Protein AF-A0A2H0VCD8-F1 (afdb_monomer_lite)

Sequence (133 aa):
MKNLISRILLLAAIFLLAPVTAFAQSTDATRVGITQFTSGFLLVVVVIGVIVNLWKTTRKYGGIVGNGLRLVGTGMVFLSVEALDRAAQSLGNAGVIASIITEKYQPIVHDLLLVIALFFVALGFIKFHSVTK

Secondary structure (DSSP, 8-state):
-HHHHHHHHHHHHHHHHHHHHHHTT--HHHHHHHHHHHHHHHHHHHHHHHHHHHHHHHTTT-HHHHHHHHHHHHHHHHHHHHHHHHHHHHTTS--TTTTTS-GGGHHHHHHHHHHHHHHHHHHHHHHHHHH--

Organism: NCBI:txid1974551

pLDDT: mean 76.21, std 10.53, range [50.88, 93.94]

Radius of gyration: 18.04 Å; chains: 1; bounding box: 54×20×42 Å

Structure (mmCIF, N/CA/C/O backbone):
data_AF-A0A2H0VCD8-F1
#
_entry.id   AF-A0A2H0VCD8-F1
#
loop_
_atom_site.group_PDB
_atom_site.id
_atom_site.type_symbol
_atom_site.label_atom_id
_atom_site.label_alt_id
_atom_site.label_comp_id
_atom_site.label_asym_id
_atom_site.label_entity_id
_atom_site.label_seq_id
_atom_site.pdbx_PDB_ins_code
_atom_site.Cartn_x
_atom_site.Cartn_y
_atom_site.Cartn_z
_atom_site.occupancy
_atom_site.B_iso_or_equiv
_atom_site.auth_seq_id
_atom_site.auth_comp_id
_atom_site.auth_asym_id
_atom_site.auth_atom_id
_atom_site.pdbx_PDB_model_num
ATOM 1 N N . MET A 1 1 ? 11.535 -5.266 20.248 1.00 50.88 1 MET A N 1
ATOM 2 C CA . MET A 1 1 ? 10.989 -4.478 19.110 1.00 50.88 1 MET A CA 1
ATOM 3 C C . MET A 1 1 ? 11.960 -3.430 18.548 1.00 50.88 1 MET A C 1
ATOM 5 O O . MET A 1 1 ? 12.053 -3.356 17.330 1.00 50.88 1 MET A O 1
ATOM 9 N N . LYS A 1 2 ? 12.713 -2.664 19.361 1.00 53.00 2 LYS A N 1
ATOM 10 C CA . LYS A 1 2 ? 13.734 -1.705 18.863 1.00 53.00 2 LYS A CA 1
ATOM 11 C C . LYS A 1 2 ? 14.804 -2.350 17.956 1.00 53.00 2 LYS A C 1
ATOM 13 O O . LYS A 1 2 ? 15.096 -1.807 16.898 1.00 53.00 2 LYS A O 1
ATOM 18 N N . ASN A 1 3 ? 15.283 -3.551 18.300 1.00 62.41 3 ASN A N 1
ATOM 19 C CA . ASN A 1 3 ? 16.323 -4.244 17.520 1.00 62.41 3 ASN A CA 1
ATOM 20 C C . ASN A 1 3 ? 15.868 -4.717 16.131 1.00 62.41 3 ASN A C 1
ATOM 22 O O . ASN A 1 3 ? 16.684 -4.773 15.220 1.00 62.41 3 ASN A O 1
ATOM 26 N N . LEU A 1 4 ? 14.582 -5.032 15.942 1.00 60.53 4 LEU A N 1
ATOM 27 C CA . LEU A 1 4 ? 14.077 -5.496 14.644 1.00 60.53 4 LEU A CA 1
ATOM 28 C C . LEU A 1 4 ? 13.950 -4.330 13.652 1.00 60.53 4 LEU A C 1
ATOM 30 O O . LEU A 1 4 ? 14.341 -4.446 12.500 1.00 60.53 4 LEU A O 1
ATOM 34 N N . ILE A 1 5 ? 13.470 -3.181 14.130 1.00 61.72 5 ILE A N 1
ATOM 35 C CA . ILE A 1 5 ? 13.296 -1.972 13.314 1.00 61.72 5 ILE A CA 1
ATOM 36 C C . ILE A 1 5 ? 14.652 -1.375 12.931 1.00 61.72 5 ILE A C 1
ATOM 38 O O . ILE A 1 5 ? 14.844 -0.998 11.782 1.00 61.72 5 ILE A O 1
ATOM 42 N N . SER A 1 6 ? 15.607 -1.345 13.865 1.00 63.59 6 SER A N 1
ATOM 43 C CA . SER A 1 6 ? 16.977 -0.908 13.578 1.00 63.59 6 SER A CA 1
ATOM 44 C C . SER A 1 6 ? 17.666 -1.818 12.554 1.00 63.59 6 SER A C 1
ATOM 46 O O . SER A 1 6 ? 18.330 -1.314 11.656 1.00 63.59 6 SER A O 1
ATOM 48 N N . ARG A 1 7 ? 17.438 -3.138 12.614 1.00 67.31 7 ARG A N 1
ATOM 49 C CA . ARG A 1 7 ? 17.954 -4.085 11.614 1.00 67.31 7 ARG A CA 1
ATOM 50 C C . ARG A 1 7 ? 17.312 -3.914 10.240 1.00 67.31 7 ARG A C 1
ATOM 52 O O . ARG A 1 7 ? 18.035 -3.964 9.258 1.00 67.31 7 ARG A O 1
ATOM 59 N N . ILE A 1 8 ? 16.003 -3.673 10.165 1.00 69.31 8 ILE A N 1
ATOM 60 C CA . ILE A 1 8 ? 15.310 -3.394 8.894 1.00 69.31 8 ILE A CA 1
ATOM 61 C C . ILE A 1 8 ? 15.806 -2.078 8.283 1.00 69.31 8 ILE 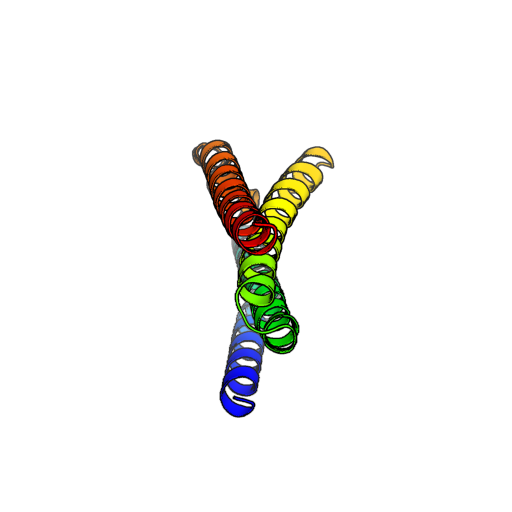A C 1
ATOM 63 O O . ILE A 1 8 ? 16.063 -2.033 7.087 1.00 69.31 8 ILE A O 1
ATOM 67 N N . LEU A 1 9 ? 16.006 -1.033 9.092 1.00 65.06 9 LEU A N 1
ATOM 68 C CA . LEU A 1 9 ? 16.579 0.241 8.638 1.00 65.06 9 LEU A CA 1
ATOM 69 C C . LEU A 1 9 ? 18.027 0.092 8.158 1.00 65.06 9 LEU A C 1
ATOM 71 O O . LEU A 1 9 ? 18.383 0.663 7.134 1.00 65.06 9 LEU A O 1
ATOM 75 N N . LEU A 1 10 ? 18.844 -0.698 8.859 1.00 68.94 10 LEU A N 1
ATOM 76 C CA . LEU A 1 10 ? 20.222 -0.985 8.457 1.00 68.94 10 LEU A CA 1
ATOM 77 C C . LEU A 1 10 ? 20.267 -1.795 7.150 1.00 68.94 10 LEU A C 1
ATOM 79 O O . LEU A 1 10 ? 21.029 -1.462 6.250 1.00 68.94 10 LEU A O 1
ATOM 83 N N . LEU A 1 11 ? 19.417 -2.820 7.018 1.00 65.69 11 LEU A N 1
ATOM 84 C CA . LEU A 1 11 ? 19.278 -3.605 5.788 1.00 65.69 11 LEU A CA 1
ATOM 85 C C . LEU A 1 11 ? 18.787 -2.745 4.623 1.00 65.69 11 LEU A C 1
ATOM 87 O O . LEU A 1 11 ? 19.350 -2.845 3.541 1.00 65.69 11 LEU A O 1
ATOM 91 N N . ALA A 1 12 ? 17.803 -1.871 4.847 1.00 61.34 12 ALA A N 1
ATOM 92 C CA . ALA A 1 12 ? 17.324 -0.935 3.836 1.00 61.34 12 ALA A CA 1
ATOM 93 C C . ALA A 1 12 ? 18.414 0.064 3.419 1.00 61.34 12 ALA A C 1
ATOM 95 O O . ALA A 1 12 ? 18.567 0.321 2.232 1.00 61.34 12 ALA A O 1
ATOM 96 N N . ALA A 1 13 ? 19.213 0.577 4.361 1.00 62.69 13 ALA A N 1
ATOM 97 C CA . ALA A 1 13 ? 20.327 1.476 4.062 1.00 62.69 13 ALA A CA 1
ATOM 98 C C . ALA A 1 13 ? 21.431 0.791 3.235 1.00 62.69 13 ALA A C 1
ATOM 100 O O . ALA A 1 13 ? 21.922 1.372 2.271 1.00 62.69 13 ALA A O 1
ATOM 101 N N . ILE A 1 14 ? 21.782 -0.458 3.559 1.00 64.75 14 ILE A N 1
ATOM 102 C CA . ILE A 1 14 ? 22.757 -1.253 2.791 1.00 64.75 14 ILE A CA 1
ATOM 103 C C . ILE A 1 14 ? 22.216 -1.563 1.384 1.00 64.75 14 ILE A C 1
ATOM 105 O O . ILE A 1 14 ? 22.941 -1.411 0.402 1.00 64.75 14 ILE A O 1
ATOM 109 N N . PHE A 1 15 ? 20.934 -1.928 1.269 1.00 60.44 15 PHE A N 1
ATOM 110 C CA . PHE A 1 15 ? 20.282 -2.178 -0.022 1.00 60.44 15 PHE A CA 1
ATOM 111 C C . PHE A 1 15 ? 20.106 -0.918 -0.877 1.00 60.44 15 PHE A C 1
ATOM 113 O O . PHE A 1 15 ? 20.043 -1.029 -2.095 1.00 60.44 15 PHE A O 1
ATOM 120 N N . LEU A 1 16 ? 20.052 0.268 -0.263 1.00 61.03 16 LEU A N 1
ATOM 121 C CA . LEU A 1 16 ? 20.005 1.557 -0.961 1.00 61.03 16 LEU A CA 1
ATOM 122 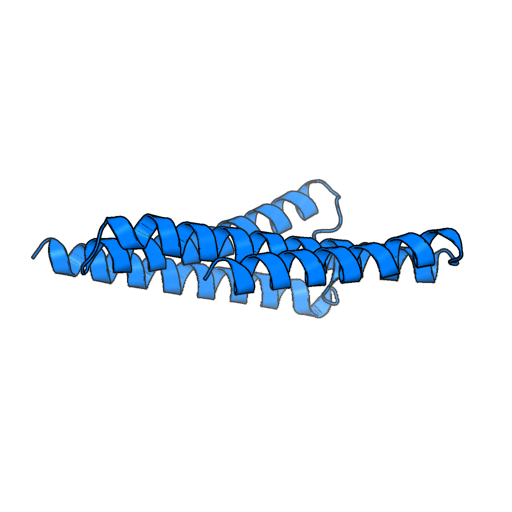C C . LEU A 1 16 ? 21.388 2.034 -1.429 1.00 61.03 16 LEU A C 1
ATOM 124 O O . LEU A 1 16 ? 21.469 2.777 -2.400 1.00 61.03 16 LEU A O 1
ATOM 128 N N . LEU A 1 17 ? 22.477 1.602 -0.785 1.00 60.97 17 LEU A N 1
ATOM 129 C CA . LEU A 1 17 ? 23.843 1.999 -1.152 1.00 60.97 17 LEU A CA 1
ATOM 130 C C . LEU A 1 17 ? 24.388 1.240 -2.373 1.00 60.97 17 LEU A C 1
ATOM 132 O O . LEU A 1 17 ? 25.078 1.837 -3.197 1.00 60.97 17 LEU A O 1
ATOM 136 N N . ALA A 1 18 ? 24.055 -0.045 -2.520 1.00 60.81 18 ALA A N 1
ATOM 137 C CA . ALA A 1 18 ? 24.484 -0.876 -3.651 1.00 60.81 18 ALA A CA 1
ATOM 138 C C . ALA A 1 18 ? 24.049 -0.355 -5.046 1.00 60.81 18 ALA A C 1
ATOM 140 O O . ALA A 1 18 ? 24.885 -0.319 -5.951 1.00 60.81 18 ALA A O 1
ATOM 141 N N . PRO A 1 19 ? 22.794 0.088 -5.266 1.00 58.97 19 PRO A N 1
ATOM 142 C CA . PRO A 1 19 ? 22.391 0.668 -6.545 1.00 58.97 19 PRO A CA 1
ATOM 143 C C . PRO A 1 19 ? 23.029 2.040 -6.804 1.00 58.97 19 PRO A C 1
ATOM 145 O O . PRO A 1 19 ? 23.321 2.358 -7.953 1.00 58.97 19 PRO A O 1
ATOM 148 N N . VAL A 1 20 ? 23.296 2.845 -5.767 1.00 61.72 20 VAL A N 1
ATOM 149 C CA . VAL A 1 20 ? 23.885 4.191 -5.914 1.00 61.72 20 VAL A CA 1
ATOM 150 C C . VAL A 1 20 ? 25.337 4.124 -6.390 1.00 61.72 20 VAL A C 1
ATOM 152 O O . VAL A 1 20 ? 25.733 4.896 -7.263 1.00 61.72 20 VAL A O 1
ATOM 155 N N . THR A 1 21 ? 26.129 3.183 -5.873 1.00 62.38 21 THR A N 1
ATOM 156 C CA . THR A 1 21 ? 27.507 2.972 -6.341 1.00 62.38 21 THR A CA 1
ATOM 157 C C . THR A 1 21 ? 27.547 2.336 -7.732 1.00 62.38 21 THR A C 1
ATOM 159 O O . THR A 1 21 ? 28.371 2.733 -8.553 1.00 62.38 21 THR A O 1
ATOM 162 N N . ALA A 1 22 ? 26.613 1.429 -8.042 1.00 59.81 22 ALA A N 1
ATOM 163 C CA . ALA A 1 22 ? 26.456 0.858 -9.381 1.00 59.81 22 ALA A CA 1
ATOM 164 C C . ALA A 1 22 ? 26.014 1.902 -10.427 1.00 59.81 22 ALA A C 1
ATOM 166 O O . ALA A 1 22 ? 26.468 1.858 -11.568 1.00 59.81 22 ALA A O 1
ATOM 167 N N . PHE A 1 23 ? 25.188 2.885 -10.046 1.00 62.72 23 PHE A N 1
ATOM 168 C CA . PHE A 1 23 ? 24.688 3.931 -10.946 1.00 62.72 23 PHE A CA 1
ATOM 169 C C . PHE A 1 23 ? 25.811 4.784 -11.560 1.00 62.72 23 PHE A C 1
ATOM 171 O O . PHE A 1 23 ? 25.719 5.182 -12.725 1.00 62.72 23 PHE A O 1
ATOM 178 N N . ALA A 1 24 ? 26.887 5.033 -10.805 1.00 63.84 24 ALA A N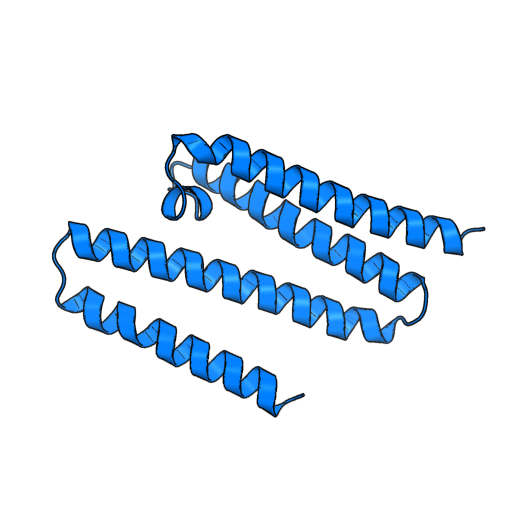 1
ATOM 179 C CA . ALA A 1 24 ? 28.028 5.844 -11.238 1.00 63.84 24 ALA A CA 1
ATOM 180 C C . ALA A 1 24 ? 28.885 5.186 -12.339 1.00 63.84 24 ALA A C 1
ATOM 182 O O . ALA A 1 24 ? 29.596 5.893 -13.048 1.00 63.84 24 ALA A O 1
ATOM 183 N N . GLN A 1 25 ? 28.807 3.860 -12.509 1.00 65.50 25 GLN A N 1
ATOM 184 C CA . GLN A 1 25 ? 29.615 3.087 -13.469 1.00 65.50 25 GLN A CA 1
ATOM 185 C C . GLN A 1 25 ? 28.786 2.446 -14.597 1.00 65.50 25 GLN A C 1
ATOM 187 O O . GLN A 1 25 ? 29.277 1.579 -15.317 1.00 65.50 25 GLN A O 1
ATOM 192 N N . SER A 1 26 ? 27.520 2.833 -14.746 1.00 66.19 26 SER A N 1
ATOM 193 C CA . SER A 1 26 ? 26.539 2.072 -15.524 1.00 66.19 26 SER A CA 1
ATOM 194 C C . SER A 1 26 ? 26.132 2.747 -16.842 1.00 66.19 26 SER A C 1
ATOM 196 O O . SER A 1 26 ? 26.056 3.971 -16.930 1.00 66.19 26 SER A O 1
ATOM 198 N N . THR A 1 27 ? 25.873 1.936 -17.875 1.00 77.88 27 THR A N 1
ATOM 199 C CA . THR A 1 27 ? 25.342 2.392 -19.178 1.00 77.88 27 THR A CA 1
ATOM 200 C C . THR A 1 27 ? 23.884 2.852 -19.061 1.00 77.88 27 THR A C 1
ATOM 202 O O . THR A 1 27 ? 23.212 2.490 -18.098 1.00 77.88 27 THR A O 1
ATOM 205 N N . ASP A 1 28 ? 23.354 3.600 -20.035 1.00 71.31 28 ASP A N 1
ATOM 206 C CA . ASP A 1 28 ? 22.000 4.182 -19.950 1.00 71.31 28 ASP A CA 1
ATOM 207 C C . ASP A 1 28 ? 20.888 3.152 -19.684 1.00 71.31 28 ASP A C 1
ATOM 209 O O . ASP A 1 28 ? 20.021 3.384 -18.842 1.00 71.31 28 ASP A O 1
ATOM 213 N N . ALA A 1 29 ? 20.943 1.967 -20.301 1.00 67.31 29 ALA A N 1
ATOM 214 C CA . ALA A 1 29 ? 19.970 0.901 -20.039 1.00 67.31 29 ALA A CA 1
ATOM 215 C C . ALA A 1 29 ? 20.072 0.354 -18.601 1.00 67.31 29 ALA A C 1
ATOM 217 O O . ALA A 1 29 ? 19.068 0.084 -17.941 1.00 67.31 29 ALA A O 1
ATOM 218 N N . THR A 1 30 ? 21.295 0.231 -18.085 1.00 71.50 30 THR A N 1
ATOM 219 C CA . THR A 1 30 ? 21.561 -0.210 -16.712 1.00 71.50 30 THR A CA 1
ATOM 220 C C . THR A 1 30 ? 21.131 0.852 -15.691 1.00 71.50 30 THR A C 1
ATOM 222 O O . THR A 1 30 ? 20.596 0.508 -14.638 1.00 71.50 30 THR A O 1
ATOM 225 N N . ARG A 1 31 ? 21.288 2.142 -16.017 1.00 67.50 31 ARG A N 1
ATOM 226 C CA . ARG A 1 31 ? 20.838 3.272 -15.189 1.00 67.50 31 ARG A CA 1
ATOM 227 C C . ARG A 1 31 ? 19.331 3.266 -14.994 1.00 67.50 31 ARG A C 1
ATOM 229 O O . ARG A 1 31 ? 18.884 3.358 -13.855 1.00 67.50 31 ARG A O 1
ATOM 236 N N . VAL A 1 32 ? 18.565 3.089 -16.074 1.00 69.38 32 VAL A N 1
ATOM 237 C CA . VAL A 1 32 ? 17.098 2.994 -16.004 1.00 69.38 32 VAL A CA 1
ATOM 238 C C . VAL A 1 32 ? 16.682 1.847 -15.081 1.00 69.38 32 VAL A C 1
ATOM 240 O O . VAL A 1 32 ? 15.908 2.072 -14.152 1.00 69.38 32 VAL A O 1
ATOM 243 N N . GLY A 1 33 ? 17.266 0.654 -15.244 1.00 67.75 33 GLY A N 1
ATOM 244 C CA . GLY A 1 33 ? 16.972 -0.491 -14.372 1.00 67.75 33 GLY A CA 1
ATOM 245 C C . GLY A 1 33 ? 17.270 -0.227 -12.888 1.00 67.75 33 GLY A C 1
ATOM 246 O O . GLY A 1 33 ? 16.471 -0.573 -12.017 1.00 67.75 33 GLY A O 1
ATOM 247 N N . ILE A 1 34 ? 18.380 0.453 -12.582 1.00 70.69 34 ILE A N 1
ATOM 248 C CA . ILE A 1 34 ? 18.750 0.834 -11.210 1.00 70.69 34 ILE A CA 1
ATOM 249 C C . ILE A 1 34 ? 17.756 1.846 -10.618 1.00 70.69 34 ILE A C 1
ATOM 251 O O . ILE A 1 34 ? 17.351 1.714 -9.458 1.00 70.69 34 ILE A O 1
ATOM 255 N N . THR A 1 35 ? 17.334 2.850 -11.391 1.00 71.19 35 THR A N 1
ATOM 256 C CA . THR A 1 35 ? 16.374 3.868 -10.936 1.00 71.19 35 THR A CA 1
ATOM 257 C C . THR A 1 35 ? 14.991 3.265 -10.676 1.00 71.19 35 THR A C 1
ATOM 259 O O . THR A 1 35 ? 14.360 3.572 -9.659 1.00 71.19 35 THR A O 1
ATOM 262 N N . GLN A 1 36 ? 14.535 2.353 -11.539 1.00 69.88 36 GLN A N 1
ATOM 263 C CA . GLN A 1 36 ? 13.273 1.627 -11.361 1.00 69.88 36 GLN A CA 1
ATOM 264 C C . GLN A 1 36 ? 13.307 0.728 -10.116 1.00 69.88 36 GLN A C 1
ATOM 266 O O . GLN A 1 36 ? 12.403 0.786 -9.283 1.00 69.88 36 GLN A O 1
ATOM 271 N N . PHE A 1 37 ? 14.393 -0.026 -9.919 1.00 71.38 37 PHE A N 1
ATOM 272 C CA . PHE A 1 37 ? 14.574 -0.848 -8.722 1.00 71.38 37 PHE A CA 1
ATOM 273 C C . PHE A 1 37 ? 14.572 -0.009 -7.436 1.00 71.38 37 PHE A C 1
ATOM 275 O O . PHE A 1 37 ? 13.882 -0.335 -6.470 1.00 71.38 37 PHE A O 1
ATOM 282 N N . THR A 1 38 ? 15.313 1.102 -7.428 1.00 72.75 38 THR A N 1
ATOM 283 C CA . THR A 1 38 ? 15.452 1.966 -6.246 1.00 72.75 38 THR A CA 1
ATOM 284 C C . THR A 1 38 ? 14.126 2.627 -5.869 1.00 72.75 38 THR A C 1
ATOM 286 O O . THR A 1 38 ? 13.750 2.630 -4.697 1.00 72.75 38 THR A O 1
ATOM 289 N N . SER A 1 39 ? 13.391 3.156 -6.851 1.00 70.12 39 SER A N 1
ATOM 290 C CA . SER A 1 39 ? 12.080 3.781 -6.623 1.00 70.12 39 SER A CA 1
ATOM 291 C C . SER A 1 39 ? 11.041 2.778 -6.113 1.00 70.12 39 SER A C 1
ATOM 293 O O . SER A 1 39 ? 10.353 3.066 -5.131 1.00 70.12 39 SER A O 1
ATOM 295 N N . GLY A 1 40 ? 10.987 1.575 -6.694 1.00 70.62 40 GLY A N 1
ATOM 296 C CA . GLY A 1 40 ? 10.107 0.510 -6.216 1.00 70.62 40 GLY A CA 1
ATOM 297 C C . GLY A 1 40 ? 10.444 0.046 -4.799 1.00 70.62 40 GLY A C 1
ATOM 298 O O . GLY A 1 40 ? 9.555 -0.087 -3.957 1.00 70.62 40 GLY A O 1
ATOM 299 N N . PHE A 1 41 ? 11.733 -0.122 -4.492 1.00 73.25 41 PHE A N 1
ATOM 300 C CA . PHE A 1 41 ? 12.183 -0.484 -3.149 1.00 73.25 41 PHE A CA 1
ATOM 301 C C . PHE A 1 41 ? 11.818 0.585 -2.109 1.00 73.25 41 PHE A C 1
ATOM 303 O O . PHE A 1 41 ? 11.284 0.259 -1.048 1.00 73.25 41 PHE A O 1
ATOM 310 N N . LEU A 1 42 ? 12.048 1.866 -2.419 1.00 74.88 42 LEU A N 1
ATOM 311 C CA . LEU A 1 42 ? 11.681 2.977 -1.538 1.00 74.88 42 LEU A CA 1
ATOM 312 C C . LEU A 1 42 ? 10.178 3.013 -1.260 1.00 74.88 42 LEU A C 1
ATOM 314 O O . LEU A 1 42 ? 9.785 3.173 -0.104 1.00 74.88 42 LEU A O 1
ATOM 318 N N . LEU A 1 43 ? 9.340 2.811 -2.279 1.00 75.75 43 LEU A N 1
ATOM 319 C CA . LEU A 1 43 ? 7.891 2.773 -2.096 1.00 75.75 43 LEU A CA 1
ATOM 320 C C . LEU A 1 43 ? 7.475 1.651 -1.140 1.00 75.75 43 LEU A C 1
ATOM 322 O O . LEU A 1 43 ? 6.713 1.895 -0.206 1.00 75.75 43 LEU A O 1
ATOM 326 N N . VAL A 1 44 ? 8.025 0.445 -1.307 1.00 75.44 44 VAL A N 1
ATOM 327 C CA . VAL A 1 44 ? 7.751 -0.684 -0.403 1.00 75.44 44 VAL A CA 1
ATOM 328 C C . VAL A 1 44 ? 8.164 -0.354 1.034 1.00 75.44 44 VAL A C 1
ATOM 330 O O . VAL A 1 44 ? 7.394 -0.589 1.968 1.00 75.44 44 VAL A O 1
ATOM 333 N N . VAL A 1 45 ? 9.343 0.244 1.232 1.00 77.81 45 VAL A N 1
ATOM 334 C CA . VAL A 1 45 ? 9.825 0.658 2.560 1.00 77.81 45 VAL A CA 1
ATOM 335 C C . VAL A 1 45 ? 8.899 1.699 3.193 1.00 77.81 45 VAL A C 1
ATOM 337 O O . VAL A 1 45 ? 8.567 1.574 4.375 1.00 77.81 45 VAL A O 1
ATOM 340 N N . VAL A 1 46 ? 8.443 2.696 2.429 1.00 79.19 46 VAL A N 1
ATOM 341 C CA . VAL A 1 46 ? 7.509 3.727 2.909 1.00 79.19 46 VAL A CA 1
ATOM 342 C C . VAL A 1 46 ? 6.172 3.101 3.297 1.00 79.19 46 VAL A C 1
ATOM 344 O O . VAL A 1 46 ? 5.700 3.331 4.409 1.00 79.19 46 VAL A O 1
ATOM 347 N N . VAL A 1 47 ? 5.592 2.256 2.441 1.00 79.62 47 VAL A N 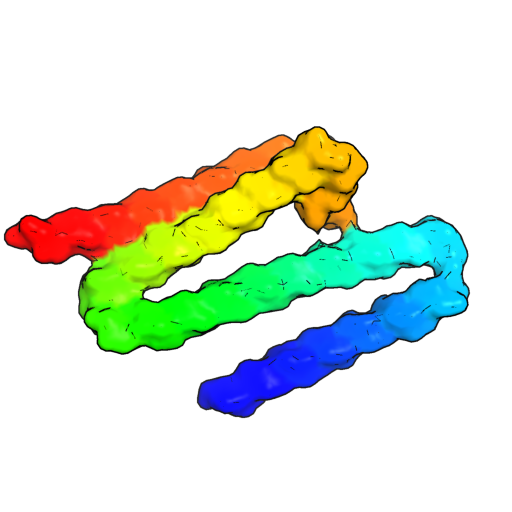1
ATOM 348 C CA . VAL A 1 47 ? 4.316 1.571 2.706 1.00 79.62 47 VAL A CA 1
ATOM 349 C C . VAL A 1 47 ? 4.401 0.725 3.977 1.00 79.62 47 VAL A C 1
ATOM 351 O O . VAL A 1 47 ? 3.564 0.864 4.872 1.00 79.62 47 VAL A O 1
ATOM 354 N N . ILE A 1 48 ? 5.449 -0.093 4.120 1.00 79.06 48 ILE A N 1
ATOM 355 C CA . ILE A 1 48 ? 5.676 -0.894 5.331 1.00 79.06 48 ILE A CA 1
ATOM 356 C C . ILE A 1 48 ? 5.863 0.018 6.550 1.00 79.06 48 ILE A C 1
ATOM 358 O O . ILE A 1 48 ? 5.284 -0.240 7.607 1.00 79.06 48 ILE A O 1
ATOM 362 N N . GLY A 1 49 ? 6.633 1.099 6.417 1.00 79.12 49 GLY A N 1
ATOM 363 C CA . GLY A 1 49 ? 6.860 2.075 7.480 1.00 79.12 49 GLY A CA 1
ATOM 364 C C . GLY A 1 49 ? 5.561 2.703 7.985 1.00 79.12 49 GLY A C 1
ATOM 365 O O . GLY A 1 49 ? 5.324 2.738 9.197 1.00 79.12 49 GLY A O 1
ATOM 366 N N . VAL A 1 50 ? 4.688 3.130 7.069 1.00 80.75 50 VAL A N 1
ATOM 367 C CA . VAL A 1 50 ? 3.378 3.710 7.391 1.00 80.75 50 VAL A CA 1
ATOM 368 C C . VAL A 1 50 ? 2.471 2.671 8.049 1.00 80.75 50 VAL A C 1
ATOM 370 O O . VAL A 1 50 ? 1.895 2.959 9.097 1.00 80.75 50 VAL A O 1
ATOM 373 N N . ILE A 1 51 ? 2.399 1.443 7.523 1.00 81.56 51 ILE A N 1
ATOM 374 C CA . ILE A 1 51 ? 1.593 0.359 8.113 1.00 81.56 51 ILE A CA 1
ATOM 375 C C . ILE A 1 51 ? 2.075 0.018 9.529 1.00 81.56 51 ILE A C 1
ATOM 377 O O . ILE A 1 51 ? 1.266 -0.113 10.450 1.00 81.56 51 ILE A O 1
ATOM 381 N N . VAL A 1 52 ? 3.388 -0.088 9.752 1.00 81.94 52 VAL A N 1
ATOM 382 C CA . VAL A 1 52 ? 3.955 -0.355 11.085 1.00 81.94 52 VAL A CA 1
ATOM 383 C C . VAL A 1 52 ? 3.659 0.795 12.046 1.00 81.94 52 VAL A C 1
ATOM 385 O O . VAL A 1 52 ? 3.350 0.554 13.219 1.00 81.94 52 VAL A O 1
ATOM 388 N N . ASN A 1 53 ? 3.737 2.041 11.576 1.00 82.06 53 ASN A N 1
ATOM 389 C CA . ASN A 1 53 ? 3.403 3.205 12.389 1.00 82.06 53 ASN A CA 1
ATOM 390 C C . ASN A 1 53 ? 1.915 3.213 12.764 1.00 82.06 53 ASN A C 1
ATOM 392 O O . ASN A 1 53 ? 1.577 3.330 13.943 1.00 82.06 53 ASN A O 1
ATOM 396 N N . LEU A 1 54 ? 1.032 2.971 11.792 1.00 80.44 54 LEU A N 1
ATOM 397 C CA . LEU A 1 54 ? -0.401 2.790 12.017 1.00 80.44 54 LEU A CA 1
ATOM 398 C C . LEU A 1 54 ? -0.658 1.685 13.038 1.00 80.44 54 LEU A C 1
ATOM 400 O O . LEU A 1 54 ? -1.415 1.900 13.981 1.00 80.44 54 LEU A O 1
ATOM 404 N N . TRP A 1 55 ? 0.017 0.538 12.934 1.00 80.50 55 TRP A N 1
ATOM 405 C CA . TRP A 1 55 ? -0.133 -0.562 13.887 1.00 80.50 55 TRP A CA 1
ATOM 406 C C . TRP A 1 55 ? 0.228 -0.133 15.313 1.00 80.50 55 TRP A C 1
ATOM 408 O O . TRP A 1 55 ? -0.514 -0.423 16.255 1.00 80.50 55 TRP A O 1
ATOM 418 N N . LYS A 1 56 ? 1.341 0.585 15.498 1.00 80.12 56 LYS A N 1
ATOM 419 C CA . LYS A 1 56 ? 1.750 1.089 16.819 1.00 80.12 56 LYS A CA 1
ATOM 420 C C . LYS A 1 56 ? 0.748 2.093 17.382 1.00 80.12 56 LYS A C 1
ATOM 422 O O . LYS A 1 56 ? 0.364 1.966 18.543 1.00 80.12 56 LYS A O 1
ATOM 427 N N . THR A 1 57 ? 0.307 3.047 16.569 1.00 77.00 57 THR A N 1
ATOM 428 C CA . THR A 1 57 ? -0.608 4.120 16.982 1.00 77.00 57 THR A CA 1
ATOM 429 C C . THR A 1 57 ? -1.982 3.569 17.347 1.00 77.00 57 THR A C 1
ATOM 431 O O . THR A 1 57 ? -2.483 3.807 18.442 1.00 77.00 57 THR A O 1
ATOM 434 N N . THR A 1 58 ? -2.546 2.720 16.493 1.00 79.50 58 THR A N 1
ATOM 435 C CA . THR A 1 58 ? -3.839 2.048 16.716 1.00 79.50 58 THR A CA 1
ATOM 436 C C . THR A 1 58 ? -3.836 1.095 17.914 1.00 79.50 58 THR A C 1
ATOM 438 O O . THR A 1 58 ? -4.880 0.831 18.503 1.00 79.50 58 THR A O 1
ATOM 441 N N . ARG A 1 59 ? -2.662 0.585 18.326 1.00 75.69 59 ARG A N 1
ATOM 442 C CA . ARG A 1 59 ? -2.519 -0.257 19.528 1.00 75.69 59 ARG A CA 1
ATOM 443 C C . ARG A 1 59 ? -2.883 0.494 20.812 1.00 75.69 59 ARG A C 1
ATOM 445 O O . ARG A 1 59 ? -3.310 -0.160 21.754 1.00 75.69 59 ARG A O 1
ATOM 452 N N . LYS A 1 60 ? -2.771 1.828 20.828 1.00 76.56 60 LYS A N 1
ATOM 453 C CA . LYS A 1 60 ? -3.182 2.667 21.964 1.00 76.56 60 LYS A CA 1
ATOM 454 C C . LYS A 1 60 ? -4.698 2.732 22.152 1.00 76.56 60 LYS A C 1
ATOM 456 O O . LYS A 1 60 ? -5.147 2.898 23.275 1.00 76.56 60 LYS A O 1
ATOM 461 N N . TYR A 1 61 ? -5.465 2.585 21.073 1.00 75.31 61 TYR A N 1
ATOM 462 C CA . TYR A 1 61 ? -6.926 2.668 21.120 1.00 75.31 61 TYR A CA 1
ATOM 463 C C . TYR A 1 61 ? -7.577 1.368 21.611 1.00 75.31 61 TYR A C 1
ATOM 465 O O . TYR A 1 61 ? -8.692 1.410 22.112 1.00 75.31 61 TYR A O 1
ATOM 473 N N . GLY A 1 62 ? -6.873 0.231 21.519 1.00 76.06 62 GLY A N 1
ATOM 474 C CA . GLY A 1 62 ? -7.340 -1.057 22.039 1.00 76.06 62 GLY A CA 1
ATOM 475 C C . GLY A 1 62 ? -8.650 -1.570 21.416 1.00 76.06 62 GLY A C 1
ATOM 476 O O . GLY A 1 62 ? -9.317 -0.892 20.635 1.00 76.06 62 GLY A O 1
ATOM 477 N N . GLY A 1 63 ? -9.003 -2.816 21.737 1.00 82.56 63 GLY A N 1
ATOM 478 C CA . GLY A 1 63 ? -10.311 -3.395 21.416 1.00 82.56 63 GLY A CA 1
ATOM 479 C C . GLY A 1 63 ? -10.699 -3.395 19.930 1.00 82.56 63 GLY A C 1
ATOM 480 O O . GLY A 1 63 ? -9.861 -3.455 19.025 1.00 82.56 63 GLY A O 1
ATOM 481 N N . ILE A 1 64 ? -12.010 -3.357 19.687 1.00 80.88 64 ILE A N 1
ATOM 482 C CA . ILE A 1 64 ? -12.604 -3.417 18.345 1.00 80.88 64 ILE A CA 1
ATOM 483 C C . ILE A 1 64 ? -12.333 -2.120 17.566 1.00 80.88 64 ILE A C 1
ATOM 485 O O . ILE A 1 64 ? -12.037 -2.183 16.375 1.00 80.88 64 ILE A O 1
ATOM 489 N N . VAL A 1 65 ? -12.337 -0.968 18.247 1.00 81.75 65 VAL A N 1
ATOM 490 C CA . VAL A 1 65 ? -12.074 0.358 17.658 1.00 81.75 65 VAL A CA 1
ATOM 491 C C . VAL A 1 65 ? -10.652 0.442 17.104 1.00 81.75 65 VAL A C 1
ATOM 493 O O . VAL A 1 65 ? -10.460 0.814 15.948 1.00 81.75 65 VAL A O 1
ATOM 496 N N . GLY A 1 66 ? -9.647 0.028 17.881 1.00 83.38 66 GLY A N 1
ATOM 497 C CA . GLY A 1 66 ? -8.261 -0.005 17.416 1.00 83.38 66 GLY A CA 1
ATOM 498 C C . GLY A 1 66 ? -8.060 -0.964 16.241 1.00 83.38 66 GLY A C 1
ATOM 499 O O . 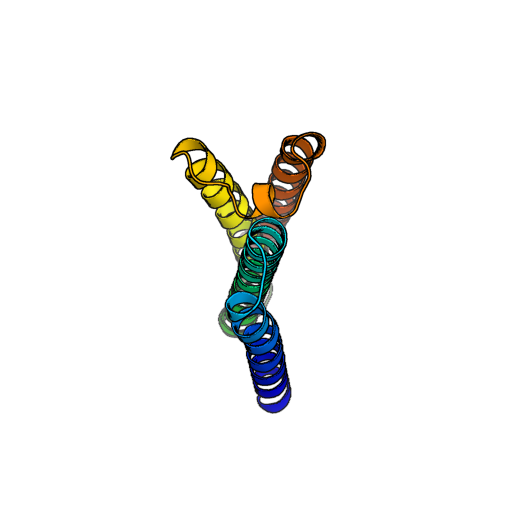GLY A 1 66 ? -7.274 -0.675 15.342 1.00 83.38 66 GLY A O 1
ATOM 500 N N . ASN A 1 67 ? -8.787 -2.085 16.210 1.00 84.19 67 ASN A N 1
ATOM 501 C CA . ASN A 1 67 ? -8.705 -3.040 15.106 1.00 84.19 67 ASN A CA 1
ATOM 502 C C . ASN A 1 67 ? -9.405 -2.524 13.834 1.00 84.19 67 ASN A C 1
ATOM 504 O O . ASN A 1 67 ? -8.860 -2.664 12.743 1.00 84.19 67 ASN A O 1
ATOM 508 N N . GLY A 1 68 ? -10.559 -1.865 13.970 1.00 85.25 68 GLY A N 1
ATOM 509 C CA . GLY A 1 68 ? -11.234 -1.180 12.864 1.00 85.25 68 GLY A CA 1
ATOM 510 C C . GLY A 1 68 ? -10.364 -0.076 12.267 1.00 85.25 68 GLY A C 1
ATOM 511 O O . GLY A 1 68 ? -10.159 -0.036 11.056 1.00 85.25 68 GLY A O 1
ATOM 512 N N . LEU A 1 69 ? -9.741 0.744 13.120 1.00 86.69 69 LEU A N 1
ATOM 513 C CA . LEU A 1 69 ? -8.856 1.826 12.686 1.00 86.69 69 LEU A CA 1
ATOM 514 C C . LEU A 1 69 ? -7.597 1.307 11.974 1.00 86.69 69 LEU A C 1
ATOM 516 O O . LEU A 1 69 ? -7.117 1.952 11.045 1.00 86.69 69 LEU A O 1
ATOM 520 N N . ARG A 1 70 ? -7.078 0.128 12.354 1.00 88.12 70 ARG A N 1
ATOM 521 C CA . ARG A 1 70 ? -5.997 -0.539 11.604 1.00 88.12 70 ARG A CA 1
ATOM 522 C C . ARG A 1 70 ? -6.429 -0.906 10.203 1.00 88.12 70 ARG A C 1
ATOM 524 O O . ARG A 1 70 ? -5.705 -0.603 9.268 1.00 88.12 70 ARG A O 1
ATOM 531 N N . LEU A 1 71 ? -7.580 -1.555 10.076 1.00 88.31 71 LEU A N 1
ATOM 532 C CA . LEU A 1 71 ? -8.082 -2.034 8.793 1.00 88.31 71 LEU A CA 1
ATOM 533 C C . LEU A 1 71 ? -8.375 -0.859 7.851 1.00 88.31 71 LEU A C 1
ATOM 535 O O . LEU A 1 71 ? -7.891 -0.862 6.723 1.00 88.31 71 LEU A O 1
ATOM 539 N N . VAL A 1 72 ? -9.039 0.196 8.344 1.00 89.50 72 VAL A N 1
ATOM 540 C CA . VAL A 1 72 ? -9.250 1.428 7.563 1.00 89.50 72 VAL A CA 1
ATOM 541 C C . VAL A 1 72 ? -7.922 2.089 7.200 1.00 89.50 72 VAL A C 1
ATOM 543 O O . VAL A 1 72 ? -7.716 2.442 6.044 1.00 89.50 72 VAL A O 1
ATOM 546 N N . GLY A 1 73 ? -7.000 2.224 8.157 1.00 87.81 73 GLY A N 1
ATOM 547 C CA . GLY A 1 73 ? -5.688 2.820 7.912 1.00 87.81 73 GLY A CA 1
ATOM 548 C C . GLY A 1 73 ? -4.885 2.056 6.858 1.00 87.81 73 GLY A C 1
ATOM 549 O O . GLY A 1 73 ? -4.338 2.666 5.948 1.00 87.81 73 GLY A O 1
ATOM 550 N N . THR A 1 74 ? -4.848 0.724 6.936 1.00 88.19 74 THR A N 1
ATOM 551 C CA . THR A 1 74 ? -4.189 -0.128 5.938 1.00 88.19 74 THR A CA 1
ATOM 552 C C . THR A 1 74 ? -4.835 0.018 4.563 1.00 88.19 74 THR A C 1
ATOM 554 O O . THR A 1 74 ? -4.117 0.192 3.582 1.00 88.19 74 THR A O 1
ATOM 557 N N . GLY A 1 75 ? -6.168 0.015 4.481 1.00 88.81 75 GLY A N 1
ATOM 558 C CA . GLY A 1 75 ? -6.872 0.236 3.219 1.00 88.81 75 GLY A CA 1
ATOM 559 C C . GLY A 1 75 ? -6.575 1.609 2.610 1.00 88.81 75 GLY A C 1
ATOM 560 O O . GLY A 1 75 ? -6.292 1.699 1.420 1.00 88.81 75 GLY A O 1
ATOM 561 N N . MET A 1 76 ? -6.516 2.661 3.432 1.00 88.75 76 MET A N 1
ATOM 562 C CA . MET A 1 76 ? -6.160 4.011 2.980 1.00 88.75 76 MET A CA 1
ATOM 563 C C . MET A 1 76 ? -4.721 4.134 2.483 1.00 88.75 76 MET A C 1
ATOM 565 O O . MET A 1 76 ? -4.465 4.943 1.594 1.00 88.75 76 MET A O 1
ATOM 569 N N . VAL A 1 77 ? -3.784 3.333 2.998 1.00 88.31 77 VAL A N 1
ATOM 570 C CA . VAL A 1 77 ? -2.415 3.293 2.463 1.00 88.31 77 VAL A CA 1
ATOM 571 C C . VAL A 1 77 ? -2.419 2.740 1.042 1.00 88.31 77 VAL A C 1
ATOM 573 O O . VAL A 1 77 ? -1.836 3.359 0.159 1.00 88.31 77 VAL A O 1
ATOM 576 N N . PHE A 1 78 ? -3.108 1.623 0.797 1.00 88.62 78 PHE A N 1
ATOM 577 C CA . PHE A 1 78 ? -3.215 1.058 -0.552 1.00 88.62 78 PHE A CA 1
ATOM 578 C C . PHE A 1 78 ? -3.936 2.001 -1.519 1.00 88.62 78 PHE A C 1
ATOM 580 O O . PHE A 1 78 ? -3.467 2.193 -2.637 1.00 88.62 78 PHE A O 1
ATOM 587 N N . LEU A 1 79 ? -5.009 2.652 -1.062 1.00 89.62 79 LEU A N 1
ATOM 588 C CA . LEU A 1 79 ? -5.751 3.629 -1.859 1.00 89.62 79 LEU A CA 1
ATOM 589 C C . LEU A 1 79 ? -4.892 4.853 -2.202 1.00 89.62 79 LEU A C 1
ATOM 591 O O . LEU A 1 79 ? -4.892 5.321 -3.332 1.00 89.62 79 LEU A O 1
ATOM 595 N N . SER A 1 80 ? -4.101 5.339 -1.241 1.00 87.62 80 SER A N 1
ATOM 596 C CA . SER A 1 80 ? -3.157 6.439 -1.472 1.00 87.62 80 SER A CA 1
ATOM 597 C C . SER A 1 80 ? -2.081 6.067 -2.489 1.00 87.62 80 SER A C 1
ATOM 599 O O . SER A 1 80 ? -1.711 6.905 -3.302 1.00 87.62 80 SER A O 1
ATOM 601 N N . VAL A 1 81 ? -1.570 4.832 -2.454 1.00 85.31 81 VAL A N 1
ATOM 602 C CA . VAL A 1 81 ? -0.564 4.358 -3.418 1.00 85.31 81 VAL A CA 1
ATOM 603 C C . VAL A 1 81 ? -1.153 4.279 -4.827 1.00 85.31 81 VAL A C 1
ATOM 605 O O . VAL A 1 81 ? -0.529 4.777 -5.757 1.00 85.31 81 VAL A O 1
ATOM 608 N N . GLU A 1 82 ? -2.348 3.708 -4.981 1.00 87.44 82 GLU A N 1
ATOM 609 C CA . GLU A 1 82 ? -3.053 3.632 -6.270 1.00 87.44 82 GLU A CA 1
ATOM 610 C C . GLU A 1 82 ? -3.352 5.026 -6.837 1.00 87.44 82 GLU A C 1
ATOM 612 O O . GLU A 1 82 ? -2.976 5.329 -7.972 1.00 87.44 82 GLU A O 1
ATOM 617 N N . ALA A 1 83 ? -3.931 5.909 -6.021 1.00 84.38 83 ALA A N 1
ATOM 618 C CA . ALA A 1 83 ? -4.277 7.262 -6.433 1.00 84.38 83 ALA A CA 1
ATOM 619 C C . ALA A 1 83 ? -3.037 8.095 -6.780 1.00 84.38 83 ALA A C 1
ATOM 621 O O . ALA A 1 83 ? -3.043 8.823 -7.773 1.00 84.38 83 ALA A O 1
ATOM 622 N N . LEU A 1 84 ? -1.961 7.983 -5.990 1.00 82.69 84 LEU A N 1
ATOM 623 C CA . LEU A 1 84 ? -0.710 8.694 -6.248 1.00 82.69 84 LEU A CA 1
ATOM 624 C C . LEU A 1 84 ? -0.044 8.197 -7.532 1.00 82.69 84 LEU A C 1
ATOM 626 O O . LEU A 1 84 ? 0.477 9.009 -8.293 1.00 82.69 84 LEU A O 1
ATOM 630 N N . ASP A 1 85 ? -0.077 6.890 -7.789 1.00 82.12 85 ASP A N 1
ATOM 631 C CA . ASP A 1 85 ? 0.503 6.327 -9.001 1.00 82.12 85 ASP A CA 1
ATOM 632 C C . ASP A 1 85 ? -0.272 6.753 -10.255 1.00 82.12 85 ASP A C 1
ATOM 634 O O . ASP A 1 85 ? 0.332 7.241 -11.209 1.00 82.12 85 ASP A O 1
ATOM 638 N N . ARG A 1 86 ? -1.612 6.692 -10.231 1.00 80.25 86 ARG A N 1
ATOM 639 C CA . ARG A 1 86 ? -2.451 7.210 -11.326 1.00 80.25 86 ARG A CA 1
ATOM 640 C C . ARG A 1 86 ? -2.284 8.715 -11.532 1.00 80.25 86 ARG A C 1
ATOM 642 O O . ARG A 1 86 ? -2.185 9.169 -12.672 1.00 80.25 86 ARG A O 1
ATOM 649 N N . ALA A 1 87 ? -2.214 9.489 -10.449 1.00 79.50 87 ALA A N 1
ATOM 650 C CA . ALA A 1 87 ? -1.970 10.926 -10.522 1.00 79.50 87 ALA A CA 1
ATOM 651 C C . ALA A 1 87 ? -0.595 11.230 -11.139 1.00 79.50 87 ALA A C 1
ATOM 653 O O . ALA A 1 87 ? -0.496 12.087 -12.017 1.00 79.50 87 ALA A O 1
ATOM 654 N N . ALA A 1 88 ? 0.451 10.498 -10.751 1.00 76.50 88 ALA A N 1
ATOM 655 C CA . ALA A 1 88 ? 1.788 10.651 -11.318 1.00 76.50 88 ALA A CA 1
ATOM 656 C C . ALA A 1 88 ? 1.815 10.338 -12.823 1.00 76.50 88 ALA A C 1
ATOM 658 O O . ALA A 1 88 ? 2.379 11.123 -13.587 1.00 76.50 88 ALA A O 1
ATOM 659 N N . GLN A 1 89 ? 1.139 9.265 -13.252 1.00 74.81 89 GLN A N 1
ATOM 660 C CA . GLN A 1 89 ? 0.984 8.934 -14.673 1.00 74.81 89 GLN A CA 1
ATOM 661 C C . GLN A 1 89 ? 0.247 10.040 -15.443 1.00 74.81 89 GLN A C 1
ATOM 663 O O . GLN A 1 89 ? 0.676 10.429 -16.529 1.00 74.81 89 GLN A O 1
ATOM 668 N N . SER A 1 90 ? -0.814 10.613 -14.863 1.00 72.06 90 SER A N 1
ATOM 669 C CA . SER A 1 90 ? -1.570 11.712 -15.486 1.00 72.06 90 SER A CA 1
ATOM 670 C C . SER A 1 90 ? -0.763 13.009 -15.648 1.00 72.06 90 SER A C 1
ATOM 672 O O . SER A 1 90 ? -1.049 13.808 -16.535 1.00 72.06 90 SER A O 1
ATOM 674 N N . LEU A 1 91 ? 0.274 13.199 -14.824 1.00 72.75 91 LEU A N 1
ATOM 675 C CA . LEU A 1 91 ? 1.195 14.339 -14.867 1.00 72.75 91 LEU A CA 1
ATOM 676 C C . LEU A 1 91 ? 2.394 14.109 -15.809 1.00 72.75 91 LEU A C 1
ATOM 678 O O . LEU A 1 91 ? 3.321 14.916 -15.826 1.00 72.75 91 LEU A O 1
ATOM 682 N N . GLY A 1 92 ? 2.393 13.019 -16.584 1.00 62.72 92 GLY A N 1
ATOM 683 C CA . GLY A 1 92 ? 3.464 12.682 -17.525 1.00 62.72 92 GLY A CA 1
ATOM 684 C C . GLY A 1 92 ? 4.701 12.060 -16.873 1.00 62.72 92 GLY A C 1
ATOM 685 O O . GLY A 1 92 ? 5.735 11.938 -17.528 1.00 62.72 92 GLY A O 1
ATOM 686 N N . ASN A 1 93 ? 4.617 11.664 -15.599 1.00 69.00 93 ASN A N 1
ATOM 687 C CA . ASN A 1 93 ? 5.699 10.982 -14.903 1.00 69.00 93 ASN A CA 1
ATOM 688 C C . ASN A 1 93 ? 5.467 9.465 -14.934 1.00 69.00 93 ASN A C 1
ATOM 690 O O . ASN A 1 93 ? 4.340 9.002 -14.758 1.00 69.00 93 ASN A O 1
ATOM 694 N N . ALA A 1 94 ? 6.522 8.669 -15.118 1.00 62.38 94 ALA A N 1
ATOM 695 C CA . ALA A 1 94 ? 6.400 7.219 -14.999 1.00 62.38 94 ALA A CA 1
ATOM 696 C C . ALA A 1 94 ? 6.033 6.880 -13.544 1.00 62.38 94 ALA A C 1
ATOM 698 O O . ALA A 1 94 ? 6.843 7.074 -12.636 1.00 62.38 94 ALA A O 1
ATOM 699 N N . GLY A 1 95 ? 4.795 6.432 -13.316 1.00 61.69 95 GLY A N 1
ATOM 700 C CA . GLY A 1 95 ? 4.351 5.953 -12.008 1.00 61.69 95 GLY A CA 1
ATOM 701 C C . GLY A 1 95 ? 5.293 4.873 -11.464 1.00 61.69 95 GLY A C 1
ATOM 702 O O . GLY A 1 95 ? 5.948 4.152 -12.217 1.00 61.69 95 GLY A O 1
ATOM 703 N N . VAL A 1 96 ? 5.363 4.738 -10.144 1.00 65.19 96 VAL A N 1
ATOM 704 C CA . VAL A 1 96 ? 6.162 3.700 -9.481 1.00 65.19 96 VAL A CA 1
ATOM 705 C C . VAL A 1 96 ? 5.655 2.290 -9.815 1.00 65.19 96 VAL A C 1
ATOM 707 O O . VAL A 1 96 ? 6.429 1.344 -9.856 1.00 65.19 96 VAL A O 1
ATOM 710 N N . ILE A 1 97 ? 4.366 2.112 -10.102 1.00 65.88 97 ILE A N 1
ATOM 711 C CA . ILE A 1 97 ? 3.834 0.832 -10.594 1.00 65.88 97 ILE A CA 1
ATOM 712 C C . ILE A 1 97 ? 4.237 0.636 -12.058 1.00 65.88 97 ILE A C 1
ATOM 714 O O . ILE A 1 97 ? 4.574 -0.479 -12.465 1.00 65.88 97 ILE A O 1
ATOM 718 N N . ALA A 1 98 ? 4.278 1.724 -12.831 1.00 63.53 98 ALA A N 1
ATOM 719 C CA . ALA A 1 98 ? 4.693 1.685 -14.225 1.00 63.53 98 ALA A CA 1
ATOM 720 C C . ALA A 1 98 ? 6.179 1.342 -14.410 1.00 63.53 98 ALA A C 1
ATOM 722 O O . ALA A 1 98 ? 6.555 0.775 -15.433 1.00 63.53 98 ALA A O 1
ATOM 723 N N . SER A 1 99 ? 7.016 1.626 -13.408 1.00 63.75 99 SER A N 1
ATOM 724 C CA . SER A 1 99 ? 8.435 1.266 -13.412 1.00 63.75 99 SER A CA 1
ATOM 725 C C . SER A 1 99 ? 8.721 -0.188 -13.023 1.00 63.75 99 SER A C 1
ATOM 727 O O . SER A 1 99 ? 9.808 -0.682 -13.310 1.00 63.75 99 SER A O 1
ATOM 729 N N . ILE A 1 100 ? 7.777 -0.878 -12.377 1.00 63.97 100 ILE A N 1
ATOM 730 C CA . ILE A 1 100 ? 7.970 -2.240 -11.848 1.00 63.97 100 ILE A CA 1
ATOM 731 C C . ILE A 1 100 ? 7.271 -3.283 -12.725 1.00 63.97 100 ILE A C 1
ATOM 733 O O . ILE A 1 100 ? 7.703 -4.434 -12.793 1.00 63.97 100 ILE A O 1
ATOM 737 N N . ILE A 1 101 ? 6.178 -2.899 -13.386 1.00 67.38 101 ILE A N 1
ATOM 738 C CA . ILE A 1 101 ? 5.281 -3.824 -14.072 1.00 67.38 101 ILE A CA 1
ATOM 739 C C . ILE A 1 101 ? 5.139 -3.426 -15.537 1.00 67.38 101 ILE A C 1
ATOM 741 O O . ILE A 1 101 ? 4.904 -2.265 -15.869 1.00 67.38 101 ILE A O 1
ATOM 745 N N . THR A 1 102 ? 5.235 -4.423 -16.420 1.00 72.00 102 THR A N 1
ATOM 746 C CA . THR A 1 102 ? 5.000 -4.255 -17.857 1.00 72.00 102 THR A CA 1
ATOM 747 C C . THR A 1 102 ? 3.649 -3.587 -18.108 1.00 72.00 102 THR A C 1
ATOM 749 O O . THR A 1 102 ? 2.650 -3.988 -17.510 1.00 72.00 102 THR A O 1
ATOM 752 N N . GLU A 1 103 ? 3.600 -2.634 -19.042 1.00 74.00 103 GLU A N 1
ATOM 753 C CA . GLU A 1 103 ? 2.406 -1.840 -19.391 1.00 74.00 103 GLU A CA 1
ATOM 754 C C . GLU A 1 103 ? 1.134 -2.681 -19.554 1.00 74.00 103 GLU A C 1
ATOM 756 O O . GLU A 1 103 ? 0.067 -2.310 -19.074 1.00 74.00 103 GLU A O 1
ATOM 761 N N . LYS A 1 104 ? 1.268 -3.885 -20.122 1.00 77.75 104 LYS A N 1
ATOM 762 C CA . LYS A 1 104 ? 0.176 -4.852 -20.291 1.00 77.75 104 LYS A CA 1
ATOM 763 C C . LYS A 1 104 ? -0.563 -5.207 -18.990 1.00 77.75 104 LYS A C 1
ATOM 765 O O . LYS A 1 104 ? -1.760 -5.475 -19.032 1.00 77.75 104 LYS A O 1
ATOM 770 N N . TYR A 1 105 ? 0.131 -5.259 -17.854 1.00 77.88 105 TYR A N 1
ATOM 771 C CA . TYR A 1 105 ? -0.436 -5.683 -16.569 1.00 77.88 105 TYR A CA 1
ATOM 772 C C . TYR A 1 105 ? -0.724 -4.516 -15.617 1.00 77.88 105 TYR A C 1
ATOM 774 O O . TYR A 1 105 ? -1.331 -4.736 -14.571 1.00 77.88 105 TYR A O 1
ATOM 782 N N . GLN A 1 106 ? -0.335 -3.284 -15.965 1.00 79.62 106 GLN A N 1
ATOM 783 C CA . GLN A 1 106 ? -0.573 -2.110 -15.119 1.00 79.62 106 GLN A CA 1
ATOM 784 C C . GLN A 1 106 ? -2.061 -1.904 -14.777 1.00 79.62 106 GLN A C 1
ATOM 786 O O . GLN A 1 106 ? -2.346 -1.723 -13.593 1.00 79.62 106 GLN A O 1
ATOM 791 N N . PRO A 1 107 ? -3.026 -1.999 -15.720 1.00 83.69 107 PRO A N 1
ATOM 792 C CA . PRO A 1 107 ? -4.443 -1.809 -15.394 1.00 83.69 107 PRO A CA 1
ATOM 793 C C . PRO A 1 107 ? -4.947 -2.826 -14.366 1.00 83.69 107 PRO A C 1
ATOM 795 O O . PRO A 1 107 ? -5.588 -2.460 -13.388 1.00 83.69 107 PRO A O 1
ATOM 798 N N . ILE A 1 108 ? -4.563 -4.095 -14.535 1.00 86.44 108 ILE A N 1
ATOM 799 C CA . ILE A 1 108 ? -4.948 -5.190 -13.635 1.00 86.44 108 ILE A CA 1
ATOM 800 C C . ILE A 1 108 ? -4.394 -4.951 -12.229 1.00 86.44 108 ILE A C 1
ATOM 802 O O . ILE A 1 108 ? -5.065 -5.221 -11.238 1.00 86.44 108 ILE A O 1
ATOM 806 N N . VAL A 1 109 ? -3.165 -4.448 -12.126 1.00 85.25 109 VAL A N 1
ATOM 807 C CA . VAL A 1 109 ? -2.530 -4.183 -10.831 1.00 85.25 109 VAL A CA 1
ATOM 808 C C . VAL A 1 109 ? -3.195 -3.013 -10.122 1.00 85.25 109 VAL A C 1
ATOM 810 O O . VAL A 1 109 ? -3.427 -3.109 -8.920 1.00 85.25 109 VAL A O 1
ATOM 813 N N . HIS A 1 110 ? -3.542 -1.952 -10.854 1.00 87.31 110 HIS A N 1
ATOM 814 C CA . HIS A 1 110 ? -4.328 -0.837 -10.323 1.00 87.31 110 HIS A CA 1
ATOM 815 C C . HIS A 1 110 ? -5.681 -1.307 -9.794 1.00 87.31 110 HIS A C 1
ATOM 817 O O . HIS A 1 110 ? -6.039 -0.994 -8.661 1.00 87.31 110 HIS A O 1
ATOM 823 N N . ASP A 1 111 ? -6.391 -2.130 -10.565 1.00 89.56 111 ASP A N 1
ATOM 824 C CA . ASP A 1 111 ? -7.687 -2.669 -10.156 1.00 89.56 111 ASP A CA 1
ATOM 825 C C . ASP A 1 111 ? -7.561 -3.587 -8.928 1.00 89.56 111 ASP A C 1
ATOM 827 O O . ASP A 1 111 ? -8.361 -3.496 -7.998 1.00 89.56 111 ASP A O 1
ATOM 831 N N . LEU A 1 112 ? -6.523 -4.428 -8.860 1.00 89.31 112 LEU A N 1
ATOM 832 C CA . LEU A 1 112 ? -6.250 -5.265 -7.687 1.00 89.31 112 LEU A CA 1
ATOM 833 C 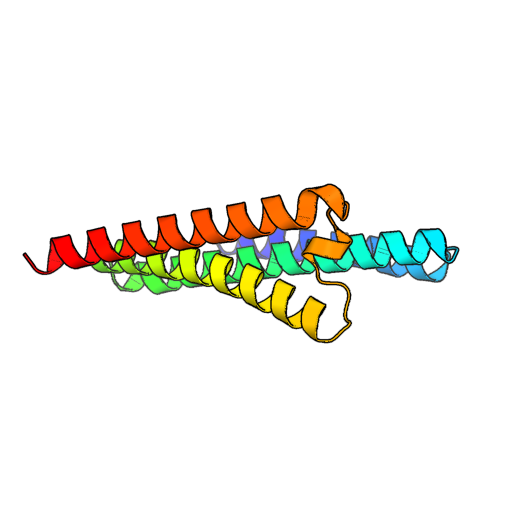C . LEU A 1 112 ? -5.914 -4.432 -6.446 1.00 89.31 112 LEU A C 1
ATOM 835 O O . LEU A 1 112 ? -6.433 -4.716 -5.366 1.00 89.31 112 LEU A O 1
ATOM 839 N N . LEU A 1 113 ? -5.073 -3.404 -6.584 1.00 87.44 113 LEU A N 1
ATOM 840 C CA . LEU A 1 113 ? -4.747 -2.469 -5.505 1.00 87.44 113 LEU A CA 1
ATOM 841 C C . LEU A 1 113 ? -6.004 -1.784 -4.974 1.00 87.44 113 LEU A C 1
ATOM 843 O O . LEU A 1 113 ? -6.200 -1.727 -3.758 1.00 87.44 113 LEU A O 1
ATOM 847 N N . LEU A 1 114 ? -6.877 -1.334 -5.875 1.00 91.81 114 LEU A N 1
ATOM 848 C CA . LEU A 1 114 ? -8.140 -0.697 -5.532 1.00 91.81 114 LEU A CA 1
ATOM 849 C C . LEU A 1 114 ? -9.085 -1.664 -4.806 1.00 91.81 114 LEU A C 1
ATOM 851 O O . LEU A 1 114 ? -9.635 -1.321 -3.759 1.00 91.81 114 LEU A O 1
ATOM 855 N N . VAL A 1 115 ? -9.244 -2.890 -5.311 1.00 93.44 115 VAL A N 1
ATOM 856 C CA . VAL A 1 115 ? -10.086 -3.922 -4.681 1.00 93.44 115 VAL A CA 1
ATOM 857 C C . VAL A 1 115 ? -9.569 -4.278 -3.289 1.00 93.44 115 VAL A C 1
ATOM 859 O O . VAL A 1 115 ? -10.352 -4.354 -2.342 1.00 93.44 115 VAL A O 1
ATOM 862 N N . ILE A 1 116 ? -8.254 -4.447 -3.130 1.00 90.50 116 ILE A N 1
ATOM 863 C CA . ILE A 1 116 ? -7.631 -4.723 -1.830 1.00 90.50 116 ILE A CA 1
ATOM 864 C C . ILE A 1 116 ? -7.844 -3.543 -0.875 1.00 90.50 116 ILE A C 1
ATOM 866 O O . ILE A 1 116 ? -8.224 -3.750 0.280 1.00 90.50 116 ILE A O 1
ATOM 870 N N . ALA A 1 117 ? -7.649 -2.310 -1.346 1.00 91.31 117 ALA A N 1
ATOM 871 C CA . ALA A 1 117 ? -7.874 -1.108 -0.553 1.00 91.31 117 ALA A CA 1
ATOM 872 C C . ALA A 1 117 ? -9.322 -1.036 -0.047 1.00 91.31 117 ALA A C 1
ATOM 874 O O . ALA A 1 117 ? -9.553 -0.914 1.159 1.00 91.31 117 ALA A O 1
ATOM 875 N N . LEU A 1 118 ? -10.292 -1.193 -0.951 1.00 93.19 118 LEU A N 1
ATOM 876 C CA . LEU A 1 118 ? -11.720 -1.195 -0.633 1.00 93.19 118 LEU A CA 1
ATOM 877 C C . LEU A 1 118 ? -12.090 -2.317 0.335 1.00 93.19 118 LEU A C 1
ATOM 879 O O . LEU A 1 118 ? -12.840 -2.081 1.280 1.00 93.19 118 LEU A O 1
ATOM 883 N N . PHE A 1 119 ? -11.532 -3.513 0.152 1.00 93.94 119 PHE A N 1
ATOM 884 C CA . PHE A 1 119 ? -11.758 -4.643 1.046 1.00 93.94 119 PHE A CA 1
ATOM 885 C C . PHE A 1 119 ? -11.317 -4.327 2.482 1.00 93.94 119 PHE A C 1
ATOM 887 O O . PHE A 1 119 ? -12.089 -4.512 3.425 1.00 93.94 119 PHE A O 1
ATOM 894 N N . PHE A 1 120 ? -10.112 -3.781 2.668 1.00 91.94 120 PHE A N 1
ATOM 895 C CA . PHE A 1 120 ? -9.618 -3.398 3.993 1.00 91.94 120 PHE A CA 1
ATOM 896 C C . PHE A 1 120 ? -10.430 -2.262 4.625 1.00 91.94 120 PHE A C 1
ATOM 898 O O . PHE A 1 120 ? -10.756 -2.330 5.815 1.00 91.94 120 PHE A O 1
ATOM 905 N N . VAL A 1 121 ? -10.809 -1.250 3.839 1.00 92.31 121 VAL A N 1
ATOM 906 C CA . VAL A 1 121 ? -11.675 -0.158 4.308 1.00 92.31 121 VAL A CA 1
ATOM 907 C C . VAL A 1 121 ? -13.041 -0.698 4.745 1.00 92.31 121 VAL A C 1
ATOM 909 O O . VAL A 1 121 ? -13.491 -0.394 5.851 1.00 92.31 121 VAL A O 1
ATOM 912 N N . ALA A 1 122 ? -13.669 -1.554 3.935 1.00 92.00 122 ALA A N 1
ATOM 913 C CA . ALA A 1 122 ? -14.958 -2.168 4.240 1.00 92.00 122 ALA A CA 1
ATOM 914 C C . ALA A 1 122 ? -14.900 -3.009 5.524 1.00 92.00 122 ALA A C 1
ATOM 916 O O . ALA A 1 122 ? -15.744 -2.846 6.406 1.00 92.00 122 ALA A O 1
ATOM 917 N N . LEU A 1 123 ? -13.870 -3.847 5.688 1.00 91.50 123 LEU A N 1
ATOM 918 C CA . LEU A 1 123 ? -13.661 -4.608 6.924 1.00 91.50 123 LEU A CA 1
ATOM 919 C C . LEU A 1 123 ? -13.497 -3.700 8.149 1.00 91.50 123 LEU A C 1
ATOM 921 O O . LEU A 1 123 ? -14.010 -4.010 9.227 1.00 91.50 123 LEU A O 1
ATOM 925 N N . GLY A 1 124 ? -12.805 -2.572 7.992 1.00 88.44 124 GLY A N 1
ATOM 926 C CA . GLY A 1 124 ? -12.664 -1.574 9.044 1.00 88.44 124 GLY A CA 1
ATOM 927 C C . GLY A 1 124 ? -14.002 -0.957 9.457 1.00 88.44 124 GLY A C 1
ATOM 928 O O . GLY A 1 124 ? -14.309 -0.908 10.650 1.00 88.44 124 GLY A O 1
ATOM 929 N N . PHE A 1 125 ? -14.842 -0.580 8.490 1.00 89.50 125 PHE A N 1
ATOM 930 C CA . PHE A 1 125 ? -16.191 -0.076 8.762 1.00 89.50 125 PHE A CA 1
ATOM 931 C C . PHE A 1 125 ? -17.117 -1.126 9.379 1.00 89.50 125 PHE A C 1
ATOM 933 O O . PHE A 1 125 ? -17.852 -0.797 10.307 1.00 89.50 125 PHE A O 1
ATOM 940 N N . ILE A 1 126 ? -17.041 -2.393 8.960 1.00 90.25 126 ILE A N 1
ATOM 941 C CA . ILE A 1 126 ? -17.790 -3.494 9.593 1.00 90.25 126 ILE A CA 1
ATOM 942 C C . ILE A 1 126 ? -17.425 -3.605 11.078 1.00 90.25 126 ILE A C 1
ATOM 944 O O . ILE A 1 126 ? -18.300 -3.770 11.931 1.00 90.25 126 ILE A O 1
ATOM 948 N N . LYS A 1 127 ? -16.135 -3.468 11.415 1.00 85.88 127 LYS A N 1
ATOM 949 C CA . LYS A 1 127 ? -15.691 -3.454 12.814 1.00 85.88 127 LYS A CA 1
ATOM 950 C C . LYS A 1 127 ? -16.231 -2.245 13.568 1.00 85.88 127 LYS A C 1
ATOM 952 O O . LYS A 1 127 ? -16.726 -2.433 14.674 1.00 85.88 127 LYS A O 1
ATOM 957 N N . PHE A 1 128 ? -16.211 -1.046 12.993 1.00 83.75 128 PHE A N 1
ATOM 958 C CA . PHE A 1 128 ? -16.807 0.123 13.648 1.00 83.75 128 PHE A CA 1
ATOM 959 C C . PHE A 1 128 ? -18.314 -0.029 13.865 1.00 83.75 128 PHE A C 1
ATOM 961 O O . PHE A 1 128 ? -18.793 0.230 14.965 1.00 83.75 128 PHE A O 1
ATOM 968 N N . HIS A 1 129 ? -19.039 -0.549 12.875 1.00 85.50 129 HIS A N 1
ATOM 969 C CA . HIS A 1 129 ? -20.472 -0.804 12.985 1.00 85.50 129 HIS A CA 1
ATOM 970 C C . HIS A 1 129 ? -20.811 -1.794 14.112 1.00 85.50 129 HIS A C 1
ATOM 972 O O . HIS A 1 129 ? -21.822 -1.644 14.793 1.00 85.50 129 HIS A O 1
ATOM 978 N N . SER A 1 130 ? -19.945 -2.785 14.354 1.00 82.19 130 SER A N 1
ATOM 979 C CA . SER A 1 130 ? -20.131 -3.737 15.458 1.00 82.19 130 SER A CA 1
ATOM 980 C C . SER A 1 130 ? -19.966 -3.132 16.856 1.00 82.19 130 SER A C 1
ATOM 982 O O . SER A 1 130 ? -20.407 -3.748 17.815 1.00 82.19 130 SER A O 1
ATOM 984 N N . VAL A 1 131 ? -19.343 -1.955 16.981 1.00 76.81 131 VAL A N 1
ATOM 985 C CA . VAL A 1 131 ? -19.176 -1.242 18.266 1.00 76.81 131 VAL A CA 1
ATOM 986 C C . VAL A 1 131 ? -20.338 -0.291 18.541 1.00 76.81 131 VAL A C 1
ATOM 988 O O . VAL A 1 131 ? -20.586 0.066 19.684 1.00 76.81 131 VAL A O 1
ATOM 991 N N . THR A 1 132 ? -21.032 0.149 17.492 1.00 73.00 132 THR A N 1
ATOM 992 C CA . THR A 1 132 ? -22.183 1.058 17.595 1.00 73.00 132 THR A CA 1
ATOM 993 C C . THR A 1 132 ? -23.512 0.345 17.857 1.00 73.00 132 THR A C 1
ATOM 995 O O . THR A 1 132 ? -24.528 1.020 18.001 1.00 73.00 132 THR A O 1
ATOM 998 N N . LYS A 1 133 ? -23.516 -0.991 17.868 1.00 54.84 133 LYS A N 1
ATOM 999 C CA . LYS A 1 133 ? -24.641 -1.820 18.316 1.00 54.84 133 LYS A CA 1
ATOM 1000 C C . LYS A 1 133 ? -24.456 -2.179 19.781 1.00 54.84 133 LYS A C 1
ATOM 1002 O O . LYS A 1 133 ? -25.484 -2.207 20.484 1.00 54.84 133 LYS A O 1
#

Foldseek 3Di:
DVVVVVVVVVVLVVVLVVLVVVCVVDDPVSNLLSVLVNLLSVLVVVLVVQLVVLLVVLVVVDDLLSVLSSLLSNLVSLVCLLVVQVVCVVVVHQGSLNSVDPPVCSVVVSVVSNVSSVVSNVVSVVSVVVVVD